Protein AF-A0A2N1KUW5-F1 (afdb_monomer)

Structure (mmCIF, N/CA/C/O backbone):
data_AF-A0A2N1KUW5-F1
#
_entry.id   AF-A0A2N1KUW5-F1
#
loop_
_atom_site.group_PDB
_atom_site.id
_atom_site.type_symbol
_atom_site.label_atom_id
_atom_site.label_alt_id
_atom_site.label_comp_id
_atom_site.label_asym_id
_atom_site.label_entity_id
_atom_site.label_seq_id
_atom_site.pdbx_PDB_ins_code
_atom_site.Cartn_x
_atom_site.Cartn_y
_atom_site.Cartn_z
_atom_site.occupancy
_atom_site.B_iso_or_equiv
_atom_site.auth_seq_id
_atom_site.auth_comp_id
_atom_site.auth_asym_id
_atom_site.auth_atom_id
_atom_site.pdbx_PDB_model_num
ATOM 1 N N . MET A 1 1 ? -1.540 -12.228 7.591 1.00 84.06 1 MET A N 1
ATOM 2 C CA . MET A 1 1 ? -0.500 -12.635 6.617 1.00 84.06 1 MET A CA 1
ATOM 3 C C . MET A 1 1 ? 0.437 -13.648 7.260 1.00 84.06 1 MET A C 1
ATOM 5 O O . MET A 1 1 ? 0.853 -13.416 8.393 1.00 84.06 1 MET A O 1
ATOM 9 N N . GLY A 1 2 ? 0.716 -14.758 6.567 1.00 86.19 2 GLY A N 1
ATOM 10 C CA . GLY A 1 2 ? 1.576 -15.837 7.071 1.00 86.19 2 GLY A CA 1
ATOM 11 C C . GLY A 1 2 ? 3.055 -15.436 7.223 1.00 86.19 2 GLY A C 1
ATOM 12 O O . GLY A 1 2 ? 3.457 -14.423 6.642 1.00 86.19 2 GLY A O 1
ATOM 13 N N . PRO A 1 3 ? 3.854 -16.203 7.992 1.00 88.62 3 PRO A N 1
ATOM 14 C CA . PRO A 1 3 ? 5.241 -15.864 8.329 1.00 88.62 3 PRO A CA 1
ATOM 15 C C . PRO A 1 3 ? 6.142 -15.643 7.109 1.00 88.62 3 PRO A C 1
ATOM 17 O O . PRO A 1 3 ? 6.805 -14.612 7.026 1.00 88.62 3 PRO A O 1
ATOM 20 N N . ASP A 1 4 ? 6.089 -16.533 6.117 1.00 92.38 4 ASP A N 1
ATOM 21 C CA . ASP A 1 4 ? 6.975 -16.465 4.944 1.00 92.38 4 ASP A CA 1
ATOM 22 C C . ASP A 1 4 ? 6.737 -15.207 4.108 1.00 92.38 4 ASP A C 1
ATOM 24 O O . ASP A 1 4 ? 7.674 -14.534 3.686 1.00 92.38 4 ASP A O 1
ATOM 28 N N . LYS A 1 5 ? 5.466 -14.823 3.937 1.00 92.25 5 LYS A N 1
ATOM 29 C CA . LYS A 1 5 ? 5.094 -13.589 3.230 1.00 92.25 5 LYS A CA 1
ATOM 30 C C . LYS A 1 5 ? 5.618 -12.345 3.954 1.00 92.25 5 LYS A C 1
ATOM 32 O O . LYS A 1 5 ? 6.013 -11.386 3.300 1.00 92.25 5 LYS A O 1
ATOM 37 N N . LYS A 1 6 ? 5.658 -12.352 5.293 1.00 92.75 6 LYS A N 1
ATOM 38 C CA . LYS A 1 6 ? 6.255 -11.248 6.063 1.00 92.75 6 LYS A CA 1
ATOM 39 C C . LYS A 1 6 ? 7.765 -11.180 5.854 1.00 92.75 6 LYS A C 1
ATOM 41 O O . LYS A 1 6 ? 8.273 -10.102 5.572 1.00 92.75 6 LYS A O 1
ATOM 46 N N . ILE A 1 7 ? 8.457 -12.319 5.928 1.00 93.62 7 ILE A N 1
ATOM 47 C CA . ILE A 1 7 ? 9.907 -12.396 5.683 1.00 93.62 7 ILE A CA 1
ATOM 48 C C . ILE A 1 7 ? 10.235 -11.904 4.272 1.00 93.62 7 ILE A C 1
ATOM 50 O O . ILE A 1 7 ? 11.189 -11.150 4.090 1.00 93.62 7 ILE A O 1
ATOM 54 N N . MET A 1 8 ? 9.417 -12.274 3.287 1.00 94.62 8 MET A N 1
ATOM 55 C CA . MET A 1 8 ? 9.566 -11.810 1.913 1.00 94.62 8 MET A CA 1
ATOM 56 C C . MET A 1 8 ? 9.514 -10.275 1.829 1.00 94.62 8 MET A C 1
ATOM 58 O O . MET A 1 8 ? 10.424 -9.647 1.292 1.00 94.62 8 MET A O 1
ATOM 62 N N . LEU A 1 9 ? 8.490 -9.657 2.420 1.00 95.00 9 LEU A N 1
ATOM 63 C CA . LEU A 1 9 ? 8.322 -8.202 2.400 1.00 95.00 9 LEU A CA 1
ATOM 64 C C . LEU A 1 9 ? 9.381 -7.453 3.220 1.00 95.00 9 LEU A C 1
ATOM 66 O O . LEU A 1 9 ? 9.742 -6.332 2.866 1.00 95.00 9 LEU A O 1
ATOM 70 N N . GLU A 1 10 ? 9.890 -8.053 4.294 1.00 94.50 10 GLU A N 1
ATOM 71 C CA . GLU A 1 10 ? 10.849 -7.420 5.203 1.00 94.50 10 GLU A CA 1
ATOM 72 C C . GLU A 1 10 ? 12.306 -7.571 4.746 1.00 94.50 10 GLU A C 1
ATOM 74 O O . GLU A 1 10 ? 13.084 -6.631 4.885 1.00 94.50 10 GLU A O 1
ATOM 79 N N . LYS A 1 11 ? 12.691 -8.739 4.213 1.00 95.00 11 LYS A N 1
ATOM 80 C CA . LYS A 1 11 ? 14.108 -9.122 4.063 1.00 95.00 11 LYS A CA 1
ATOM 81 C C . LYS A 1 11 ? 14.517 -9.547 2.660 1.00 95.00 11 LYS A C 1
ATOM 83 O O . LYS A 1 11 ? 15.712 -9.588 2.387 1.00 95.00 11 LYS A O 1
ATOM 88 N N . PHE A 1 12 ? 13.580 -9.891 1.774 1.00 96.06 12 PHE A N 1
ATOM 89 C CA . PHE A 1 12 ? 13.951 -10.403 0.452 1.00 96.06 12 PHE A CA 1
ATOM 90 C C . PHE A 1 12 ? 14.666 -9.319 -0.375 1.00 96.06 12 PHE A C 1
ATOM 92 O O . PHE A 1 12 ? 14.090 -8.237 -0.545 1.00 96.06 12 PHE A O 1
ATOM 99 N N . PRO A 1 13 ? 15.888 -9.567 -0.881 1.00 95.88 13 PRO A N 1
ATOM 100 C CA . PRO A 1 13 ? 16.702 -8.544 -1.533 1.00 95.88 13 PRO A CA 1
ATOM 101 C C . PRO A 1 13 ? 16.361 -8.442 -3.026 1.00 95.88 13 PRO A C 1
ATOM 103 O O . PRO A 1 13 ? 17.086 -8.946 -3.880 1.00 95.88 13 PRO A O 1
ATOM 106 N N . VAL A 1 14 ? 15.231 -7.810 -3.358 1.00 96.06 14 VAL A N 1
ATOM 107 C CA . VAL A 1 14 ? 14.742 -7.695 -4.749 1.00 96.06 14 VAL A CA 1
ATOM 108 C C . VAL A 1 14 ? 15.799 -7.090 -5.679 1.00 96.06 14 VAL A C 1
ATOM 110 O O . VAL A 1 14 ? 15.952 -7.552 -6.811 1.00 96.06 14 VAL A O 1
ATOM 113 N N . SER A 1 15 ? 16.561 -6.108 -5.196 1.00 95.31 15 SER A N 1
ATOM 114 C CA . SER A 1 15 ? 17.635 -5.446 -5.948 1.00 95.31 15 SER A CA 1
ATOM 115 C C . SER A 1 15 ? 18.765 -6.382 -6.403 1.00 95.31 15 SER A C 1
ATOM 117 O O . SER A 1 15 ? 19.442 -6.081 -7.383 1.00 95.31 15 SER A O 1
ATOM 119 N N . GLN A 1 16 ? 18.952 -7.541 -5.760 1.00 96.38 16 GLN A N 1
ATOM 120 C CA . GLN A 1 16 ? 19.939 -8.543 -6.188 1.00 96.38 16 GLN A CA 1
ATOM 121 C C . GLN A 1 16 ? 19.457 -9.384 -7.379 1.00 96.38 16 GLN A C 1
ATOM 123 O O . GLN A 1 16 ? 20.275 -9.935 -8.112 1.00 96.38 16 GLN A O 1
ATOM 128 N N . PHE A 1 17 ? 18.140 -9.486 -7.578 1.00 96.00 17 PHE A N 1
ATOM 129 C CA . PHE A 1 17 ? 17.528 -10.296 -8.638 1.00 96.00 17 PHE A CA 1
ATOM 130 C C . PHE A 1 17 ? 17.028 -9.458 -9.817 1.00 96.00 17 PHE A C 1
ATOM 132 O O . PHE A 1 17 ? 16.930 -9.962 -10.934 1.00 96.00 17 PHE A O 1
ATOM 139 N N . ILE A 1 18 ? 16.701 -8.185 -9.582 1.00 93.62 18 ILE A N 1
ATOM 140 C CA . ILE A 1 18 ? 16.267 -7.241 -10.612 1.00 93.62 18 ILE A CA 1
ATOM 141 C C . ILE A 1 18 ? 17.340 -6.153 -10.729 1.00 93.62 18 ILE A C 1
ATOM 143 O O . ILE A 1 18 ? 17.444 -5.321 -9.829 1.00 93.62 18 ILE A O 1
ATOM 147 N N . PRO A 1 19 ? 18.138 -6.132 -11.810 1.00 89.06 19 PRO A N 1
ATOM 148 C CA . PRO A 1 19 ? 19.242 -5.191 -11.929 1.00 89.06 19 PRO A CA 1
ATOM 149 C C . PRO A 1 19 ? 18.762 -3.748 -12.132 1.00 89.06 19 PRO A C 1
ATOM 151 O O . PRO A 1 19 ? 17.708 -3.482 -12.718 1.00 89.06 19 PRO A O 1
ATOM 154 N N . GLY A 1 20 ? 19.604 -2.810 -11.698 1.00 89.62 20 GLY A N 1
ATOM 155 C CA . GLY A 1 20 ? 19.407 -1.374 -11.874 1.00 89.62 20 GLY A CA 1
ATOM 156 C C . GLY A 1 20 ? 18.409 -0.750 -10.896 1.00 89.62 20 GLY A C 1
ATOM 157 O O . GLY A 1 20 ? 17.857 -1.402 -10.009 1.00 89.62 20 GLY A O 1
ATOM 158 N N . THR A 1 21 ? 18.141 0.541 -11.099 1.00 89.81 21 THR A N 1
ATOM 159 C CA . THR A 1 21 ? 17.287 1.365 -10.221 1.00 89.81 21 THR A CA 1
ATOM 160 C C . THR A 1 21 ? 15.875 0.809 -10.051 1.00 89.81 21 THR A C 1
ATOM 162 O O . THR A 1 21 ? 15.248 1.005 -9.014 1.00 89.81 21 THR A O 1
ATOM 165 N N . ARG A 1 22 ? 15.378 0.045 -11.035 1.00 91.19 22 ARG A N 1
ATOM 166 C CA . ARG A 1 22 ? 14.080 -0.630 -10.947 1.00 91.19 22 ARG A CA 1
ATOM 167 C C . ARG A 1 22 ? 14.022 -1.620 -9.781 1.00 91.19 22 ARG A C 1
ATOM 169 O O . ARG A 1 22 ? 13.008 -1.656 -9.091 1.00 91.19 22 ARG A O 1
ATOM 176 N N . GLY A 1 23 ? 15.065 -2.424 -9.569 1.00 94.25 23 GLY A N 1
ATOM 177 C CA . GLY A 1 23 ? 15.090 -3.397 -8.475 1.00 94.25 23 GLY A CA 1
ATOM 178 C C . GLY A 1 23 ? 15.085 -2.723 -7.110 1.00 94.25 23 GLY A C 1
ATOM 179 O O . GLY A 1 23 ? 14.305 -3.104 -6.240 1.00 94.25 23 GLY A O 1
ATOM 180 N N . GLU A 1 24 ? 15.887 -1.669 -6.957 1.00 94.38 24 GLU A N 1
ATOM 181 C CA . GLU A 1 24 ? 15.926 -0.842 -5.745 1.00 94.38 24 GLU A CA 1
ATOM 182 C C . GLU A 1 24 ? 14.576 -0.180 -5.452 1.00 94.38 24 GLU A C 1
ATOM 184 O O . GLU A 1 24 ? 14.122 -0.158 -4.308 1.00 94.38 24 GLU A O 1
ATOM 189 N N . ASP A 1 25 ? 13.908 0.340 -6.481 1.00 94.25 25 ASP A N 1
ATOM 190 C CA . ASP A 1 25 ? 12.605 0.984 -6.338 1.00 94.25 25 ASP A CA 1
ATOM 191 C C . ASP A 1 25 ? 11.502 -0.016 -5.957 1.00 94.25 25 ASP A C 1
ATOM 193 O O . ASP A 1 25 ? 10.663 0.291 -5.106 1.00 94.25 25 ASP A O 1
ATOM 197 N N . ILE A 1 26 ? 11.512 -1.226 -6.531 1.00 95.25 26 ILE A N 1
ATOM 198 C CA . ILE A 1 26 ? 10.582 -2.296 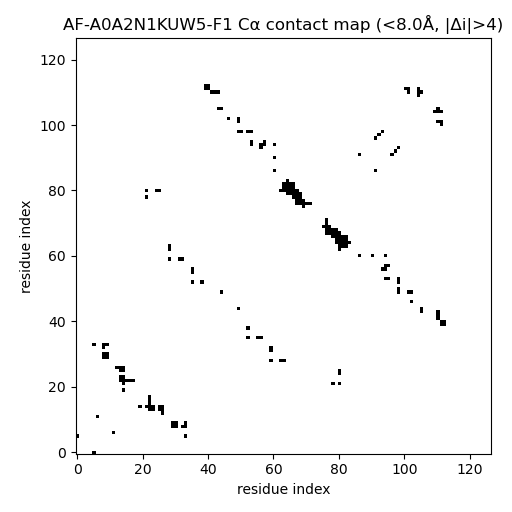-6.132 1.00 95.25 26 ILE A CA 1
ATOM 199 C C . ILE A 1 26 ? 10.869 -2.741 -4.697 1.00 95.25 26 ILE A C 1
ATOM 201 O O . ILE A 1 26 ? 9.934 -2.942 -3.922 1.00 95.25 26 ILE A O 1
ATOM 205 N N . GLU A 1 27 ? 12.141 -2.866 -4.318 1.00 96.75 27 GLU A N 1
ATOM 206 C CA . GLU A 1 27 ? 12.505 -3.228 -2.952 1.00 96.75 27 GLU A CA 1
ATOM 207 C C . GLU A 1 27 ? 11.985 -2.194 -1.948 1.00 96.75 27 GLU A C 1
ATOM 209 O O . GLU A 1 27 ? 11.292 -2.556 -0.997 1.00 96.75 27 GLU A O 1
ATOM 214 N N . LYS A 1 28 ? 12.226 -0.900 -2.196 1.00 95.62 28 LYS A N 1
ATOM 215 C CA . LYS A 1 28 ? 11.694 0.200 -1.372 1.00 95.62 28 LYS A CA 1
ATOM 216 C C . LYS A 1 28 ? 10.173 0.141 -1.272 1.00 95.62 28 LYS A C 1
ATOM 218 O O . LYS A 1 28 ? 9.626 0.268 -0.181 1.00 95.62 28 LYS A O 1
ATOM 223 N N . LEU A 1 29 ? 9.487 -0.116 -2.384 1.00 96.56 29 LEU A N 1
ATOM 224 C CA . LEU A 1 29 ? 8.033 -0.257 -2.416 1.00 96.56 29 LEU A CA 1
ATOM 225 C C . LEU A 1 29 ? 7.538 -1.407 -1.514 1.00 96.56 29 LEU A C 1
ATOM 227 O O . LEU A 1 29 ? 6.502 -1.264 -0.858 1.00 96.56 29 LEU A O 1
ATOM 231 N N . TRP A 1 30 ? 8.264 -2.528 -1.455 1.00 97.12 30 TRP A N 1
ATOM 232 C CA . TRP A 1 30 ? 7.947 -3.650 -0.561 1.00 97.12 30 TRP A CA 1
ATOM 233 C C . TRP A 1 30 ? 8.201 -3.307 0.905 1.00 97.12 30 TRP A C 1
ATOM 235 O O . TRP A 1 30 ? 7.358 -3.618 1.750 1.00 97.12 30 TRP A O 1
ATOM 245 N N . ARG A 1 31 ? 9.314 -2.628 1.212 1.00 97.31 31 ARG A N 1
ATOM 246 C CA . ARG A 1 31 ? 9.623 -2.173 2.579 1.00 97.31 31 ARG A CA 1
ATOM 247 C C . ARG A 1 31 ? 8.587 -1.172 3.086 1.00 97.31 31 ARG A C 1
ATOM 249 O O . ARG A 1 31 ? 8.126 -1.301 4.218 1.00 97.31 31 ARG A O 1
ATOM 256 N N . GLU A 1 32 ? 8.150 -0.242 2.240 1.00 97.31 32 GLU A N 1
ATOM 257 C CA . GLU A 1 32 ? 7.081 0.697 2.591 1.00 97.31 32 GLU A CA 1
ATOM 258 C C . GLU A 1 32 ? 5.747 -0.015 2.815 1.00 97.31 32 GLU A C 1
ATOM 260 O O . GLU A 1 32 ? 5.067 0.251 3.807 1.00 97.31 32 GLU A O 1
ATOM 265 N N . PHE A 1 33 ? 5.392 -0.986 1.967 1.00 97.12 33 PHE A N 1
ATOM 266 C CA . PHE A 1 33 ? 4.193 -1.788 2.205 1.00 97.12 33 PHE A CA 1
ATOM 267 C C . PHE A 1 33 ? 4.274 -2.560 3.528 1.00 97.12 33 PHE A C 1
ATOM 269 O O . PHE A 1 33 ? 3.304 -2.584 4.285 1.00 97.12 33 PHE A O 1
ATOM 276 N N . TYR A 1 34 ? 5.429 -3.153 3.846 1.00 96.69 34 TYR A N 1
ATOM 277 C CA . TYR A 1 34 ? 5.646 -3.830 5.123 1.00 96.69 34 TYR A CA 1
ATOM 278 C C . TYR A 1 34 ? 5.468 -2.878 6.310 1.00 96.69 34 TYR A C 1
ATOM 280 O O . TYR A 1 34 ? 4.731 -3.204 7.243 1.00 96.69 34 TYR A O 1
ATOM 288 N N . ARG A 1 35 ? 6.069 -1.682 6.257 1.00 96.81 35 ARG A N 1
ATOM 289 C CA . ARG A 1 35 ? 5.921 -0.642 7.287 1.00 96.81 35 ARG A CA 1
ATOM 290 C C . ARG A 1 35 ? 4.451 -0.286 7.509 1.00 96.81 35 ARG A C 1
ATOM 292 O O . ARG A 1 35 ? 3.983 -0.302 8.648 1.00 96.81 35 ARG A O 1
ATOM 299 N N . LEU A 1 36 ? 3.713 -0.024 6.430 1.00 96.75 36 LEU A N 1
ATOM 300 C CA . LEU A 1 36 ? 2.285 0.297 6.487 1.00 96.75 36 LEU A CA 1
ATOM 301 C C . LEU A 1 36 ? 1.455 -0.881 7.014 1.00 96.75 36 LEU A C 1
ATOM 303 O O . LEU A 1 36 ? 0.563 -0.696 7.837 1.00 96.75 36 LEU A O 1
ATOM 307 N N . TYR A 1 37 ? 1.766 -2.111 6.610 1.00 94.25 37 TYR A N 1
ATOM 308 C CA . TYR A 1 37 ? 1.097 -3.307 7.119 1.00 94.25 37 TYR A CA 1
ATOM 309 C C . TYR A 1 37 ? 1.321 -3.496 8.627 1.00 94.25 37 TYR A C 1
ATOM 311 O O . TYR A 1 37 ? 0.380 -3.801 9.367 1.00 94.25 37 TYR A O 1
ATOM 319 N N . MET A 1 38 ? 2.552 -3.302 9.105 1.00 92.38 38 MET A N 1
ATOM 320 C CA . MET A 1 38 ? 2.879 -3.396 10.530 1.00 92.38 38 MET A CA 1
ATOM 321 C C . MET A 1 38 ? 2.176 -2.310 11.345 1.00 92.38 38 MET A C 1
ATOM 323 O O . MET A 1 38 ? 1.743 -2.572 12.467 1.00 92.38 38 MET A O 1
ATOM 327 N N . PHE A 1 39 ? 1.967 -1.131 10.760 1.00 92.31 39 PHE A N 1
ATOM 328 C CA . PHE A 1 39 ? 1.194 -0.056 11.375 1.00 92.31 39 PHE A CA 1
ATOM 329 C C . PHE A 1 39 ? -0.239 -0.478 11.728 1.00 92.31 39 PHE A C 1
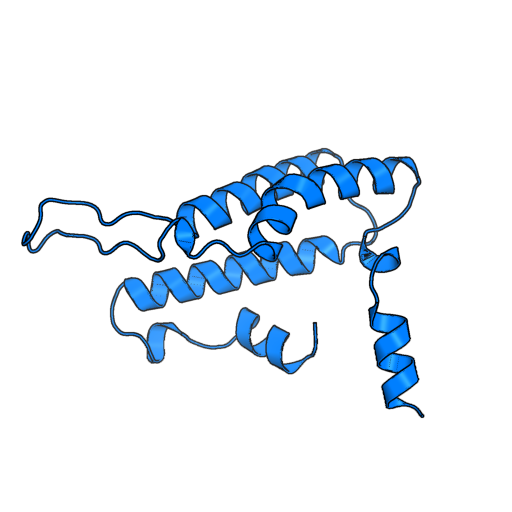ATOM 331 O O . PHE A 1 39 ? -0.716 -0.184 12.822 1.00 92.31 39 PHE A O 1
ATOM 338 N N . LEU A 1 40 ? -0.893 -1.256 10.857 1.00 91.19 40 LEU A N 1
ATOM 339 C CA . LEU A 1 40 ? -2.243 -1.788 11.097 1.00 91.19 40 LEU A CA 1
ATOM 340 C C . LEU A 1 40 ? -2.329 -2.763 12.280 1.00 91.19 40 LEU A C 1
ATOM 342 O O . LEU A 1 40 ? -3.425 -3.085 12.735 1.00 91.19 40 LEU A O 1
ATOM 346 N N . HIS A 1 41 ? -1.190 -3.263 12.766 1.00 88.44 41 HIS A N 1
ATOM 347 C CA . HIS A 1 41 ? -1.131 -4.185 13.899 1.00 88.44 41 HIS A CA 1
ATOM 348 C C . HIS A 1 41 ? -0.930 -3.467 15.236 1.00 88.44 41 HIS A C 1
ATOM 350 O O . HIS A 1 41 ? -0.876 -4.134 16.268 1.00 88.44 41 HIS A O 1
ATOM 356 N N . LYS A 1 42 ? -0.843 -2.135 15.257 1.00 89.62 42 LYS A N 1
ATOM 357 C CA . LYS A 1 42 ? -0.842 -1.381 16.510 1.00 89.62 42 LYS A CA 1
ATOM 358 C C . LYS A 1 42 ? -2.207 -1.494 17.197 1.00 89.62 42 LYS A C 1
ATOM 360 O O . LYS A 1 42 ? -3.247 -1.441 16.546 1.00 89.62 42 LYS A O 1
ATOM 365 N N . ALA A 1 43 ? -2.193 -1.655 18.520 1.00 83.62 43 ALA A N 1
ATOM 366 C CA . ALA A 1 43 ? -3.415 -1.783 19.316 1.00 83.62 43 ALA A CA 1
ATOM 367 C C . ALA A 1 43 ? -4.197 -0.463 19.399 1.00 83.62 43 ALA A C 1
ATOM 369 O O . ALA A 1 43 ? -5.422 -0.466 19.323 1.00 83.62 43 ALA A O 1
ATOM 370 N N . HIS A 1 44 ? -3.479 0.656 19.509 1.00 84.69 44 HIS A N 1
ATOM 371 C CA . HIS A 1 44 ? -4.044 1.995 19.621 1.00 84.69 44 HIS A CA 1
ATOM 372 C C . HIS A 1 44 ? -3.335 2.928 18.642 1.00 84.69 44 HIS A C 1
ATOM 374 O O . HIS A 1 44 ? -2.112 2.873 18.514 1.00 84.69 44 HIS A O 1
ATOM 380 N N . LEU A 1 45 ? -4.116 3.756 17.951 1.00 90.75 45 LEU A N 1
ATOM 381 C CA . LEU A 1 45 ? -3.640 4.743 16.988 1.00 90.75 45 LEU A CA 1
ATOM 382 C C . LEU A 1 45 ? -4.200 6.116 17.360 1.00 90.75 45 LEU A C 1
ATOM 384 O O . LEU A 1 45 ? -5.391 6.254 17.656 1.00 90.75 45 LEU A O 1
ATOM 388 N N . SER A 1 46 ? -3.344 7.131 17.345 1.00 93.38 46 SER A N 1
ATOM 389 C CA . SER A 1 46 ? -3.751 8.537 17.438 1.00 93.38 46 SER A CA 1
ATOM 390 C C . SER A 1 46 ? -4.324 9.047 16.105 1.00 93.38 46 SER A C 1
ATOM 392 O O . SER A 1 46 ? -4.158 8.408 15.069 1.00 93.38 46 SER A O 1
ATOM 394 N N . ASP A 1 47 ? -5.013 10.198 16.108 1.00 94.56 47 ASP A N 1
ATOM 395 C CA . ASP A 1 47 ? -5.538 10.774 14.850 1.00 94.56 47 ASP A CA 1
ATOM 396 C C . ASP A 1 47 ? -4.402 11.156 13.900 1.00 94.56 47 ASP A C 1
ATOM 398 O O . ASP A 1 47 ? -4.429 10.786 12.733 1.00 94.56 47 ASP A O 1
ATOM 402 N N . GLN A 1 48 ? -3.344 11.778 14.432 1.00 96.38 48 GLN A N 1
ATOM 403 C CA . GLN A 1 48 ? -2.148 12.131 13.666 1.00 96.38 48 GLN A CA 1
ATOM 404 C C . GLN A 1 48 ? -1.495 10.902 13.016 1.00 96.38 48 GLN A C 1
ATOM 406 O O . GLN A 1 48 ? -1.033 10.959 11.879 1.00 96.38 48 GLN A O 1
ATOM 411 N N . GLU A 1 49 ? -1.467 9.777 13.728 1.00 95.88 49 GLU A N 1
ATOM 412 C CA . GLU A 1 49 ? -0.984 8.506 13.198 1.00 95.88 49 GLU A CA 1
ATOM 413 C C . GLU A 1 49 ? -1.850 7.996 12.041 1.00 95.88 49 GLU A C 1
ATOM 415 O O . GLU A 1 49 ? -1.314 7.536 11.031 1.00 95.88 49 GLU A O 1
ATOM 420 N N . ILE A 1 50 ? -3.175 8.090 12.158 1.00 96.56 50 ILE A N 1
ATOM 421 C CA . ILE A 1 50 ? -4.099 7.679 11.093 1.00 96.56 50 ILE A CA 1
ATOM 422 C C . ILE A 1 50 ? -3.966 8.595 9.870 1.00 96.56 50 ILE A C 1
ATOM 424 O O . ILE A 1 50 ? -3.933 8.100 8.742 1.00 96.56 50 ILE A O 1
ATOM 428 N N . ASP A 1 51 ? -3.833 9.903 10.076 1.00 97.31 51 ASP A N 1
ATOM 429 C CA . ASP A 1 51 ? -3.647 10.873 8.995 1.00 97.31 51 ASP A CA 1
ATOM 430 C C . ASP A 1 51 ? -2.321 10.640 8.263 1.00 97.31 51 ASP A C 1
ATOM 432 O O . ASP A 1 51 ? -2.281 10.612 7.030 1.00 97.31 51 ASP A O 1
ATOM 436 N N . GLN A 1 52 ? -1.241 10.378 9.005 1.00 97.75 52 GLN A N 1
ATOM 437 C CA . GLN A 1 52 ? 0.044 10.028 8.405 1.00 97.75 52 GLN A CA 1
ATOM 438 C C . GLN A 1 52 ? -0.037 8.710 7.629 1.00 97.75 52 GLN A C 1
ATOM 440 O O . GLN A 1 52 ? 0.493 8.616 6.522 1.00 97.75 52 GLN A O 1
ATOM 445 N N . PHE A 1 53 ? -0.727 7.702 8.170 1.00 97.50 53 PHE A N 1
ATOM 446 C CA . PHE A 1 53 ? -0.957 6.444 7.465 1.00 97.50 53 PHE A CA 1
ATOM 447 C C . PHE A 1 53 ? -1.708 6.663 6.147 1.00 97.50 53 PHE A C 1
ATOM 449 O O . PHE A 1 53 ? -1.330 6.079 5.133 1.00 97.50 53 PHE A O 1
ATOM 456 N N . GLU A 1 54 ? -2.742 7.508 6.130 1.00 98.12 54 GLU A N 1
ATOM 457 C CA . GLU A 1 54 ? -3.481 7.829 4.906 1.00 98.12 54 GLU A CA 1
ATOM 458 C C . GLU A 1 54 ? -2.577 8.474 3.849 1.00 98.12 54 GLU A C 1
ATOM 460 O O . GLU A 1 54 ? -2.571 8.042 2.691 1.00 98.12 54 GLU A O 1
ATOM 465 N N . ILE A 1 55 ? -1.786 9.473 4.245 1.00 98.12 55 ILE A N 1
ATOM 466 C CA . ILE A 1 55 ? -0.838 10.156 3.357 1.00 98.12 55 ILE A CA 1
ATOM 467 C C . ILE A 1 55 ? 0.171 9.154 2.790 1.00 98.12 55 ILE A C 1
ATOM 469 O O . ILE A 1 55 ? 0.383 9.099 1.574 1.00 98.12 55 ILE A O 1
ATOM 473 N N . ASP A 1 56 ? 0.758 8.330 3.652 1.00 98.19 56 ASP A N 1
ATOM 474 C CA . ASP A 1 56 ? 1.780 7.365 3.268 1.00 98.19 56 ASP A CA 1
ATOM 475 C C . ASP A 1 56 ? 1.213 6.261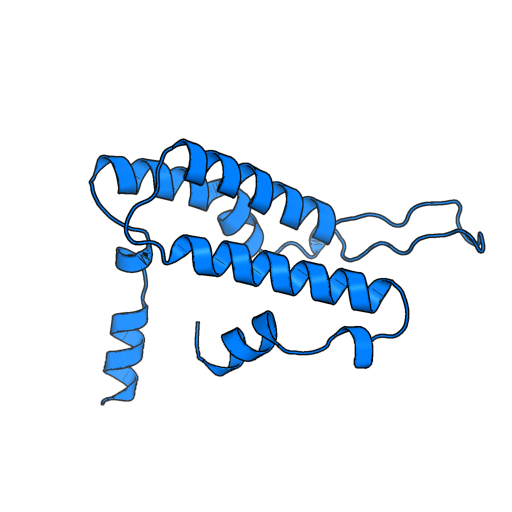 2.366 1.00 98.19 56 ASP A C 1
ATOM 477 O O . ASP A 1 56 ? 1.829 5.921 1.357 1.00 98.19 56 ASP A O 1
ATOM 481 N N . ALA A 1 57 ? 0.021 5.735 2.662 1.00 98.12 57 ALA A N 1
ATOM 482 C CA . ALA A 1 57 ? -0.632 4.717 1.842 1.00 98.12 57 ALA A CA 1
ATOM 483 C C . ALA A 1 57 ? -1.008 5.254 0.452 1.00 98.12 57 ALA A C 1
ATOM 485 O O . ALA A 1 57 ? -0.857 4.556 -0.554 1.00 98.12 57 ALA A O 1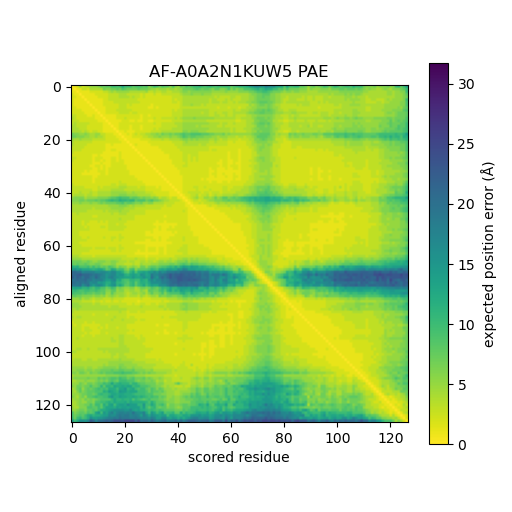
ATOM 486 N N . GLN A 1 58 ? -1.444 6.513 0.359 1.00 97.88 58 GLN A N 1
ATOM 487 C CA . GLN A 1 58 ? -1.694 7.155 -0.932 1.00 97.88 58 GLN A CA 1
ATOM 488 C C . GLN A 1 58 ? -0.395 7.415 -1.702 1.00 97.88 58 GLN A C 1
ATOM 490 O O . GLN A 1 58 ? -0.346 7.187 -2.914 1.00 97.88 58 GLN A O 1
ATOM 495 N N . ASN A 1 59 ? 0.665 7.852 -1.022 1.00 97.75 59 ASN A N 1
ATOM 496 C CA . ASN A 1 59 ? 1.982 8.025 -1.633 1.00 97.75 59 ASN A CA 1
ATOM 497 C C . ASN A 1 59 ? 2.567 6.693 -2.110 1.00 97.75 59 ASN A C 1
ATOM 499 O O . ASN A 1 59 ? 3.133 6.640 -3.199 1.00 97.75 59 ASN A O 1
ATOM 503 N N . TRP A 1 60 ? 2.347 5.606 -1.376 1.00 98.12 60 TRP A N 1
ATOM 504 C CA . TRP A 1 60 ? 2.730 4.261 -1.791 1.00 98.12 60 TRP A CA 1
ATOM 505 C C . TRP A 1 60 ? 2.071 3.860 -3.123 1.00 98.12 60 TRP A C 1
ATOM 507 O O . TRP A 1 60 ? 2.768 3.425 -4.039 1.00 98.12 60 TRP A O 1
ATOM 517 N N . ILE A 1 61 ? 0.765 4.113 -3.300 1.00 97.81 61 ILE A N 1
ATOM 518 C CA . ILE A 1 61 ? 0.077 3.906 -4.593 1.00 97.81 61 ILE A CA 1
ATOM 519 C C . ILE A 1 61 ? 0.634 4.819 -5.693 1.00 97.81 61 ILE A C 1
ATOM 521 O O . ILE A 1 61 ? 0.785 4.389 -6.839 1.00 97.81 61 ILE A O 1
ATOM 525 N N . ARG A 1 62 ? 0.950 6.081 -5.373 1.00 95.94 62 ARG A N 1
ATOM 526 C CA . ARG A 1 62 ? 1.546 7.021 -6.340 1.00 95.94 62 ARG A CA 1
ATOM 527 C C . ARG A 1 62 ? 2.912 6.541 -6.826 1.00 95.94 62 ARG A C 1
ATOM 529 O O . ARG A 1 62 ? 3.172 6.617 -8.023 1.00 95.94 62 ARG A O 1
ATOM 536 N N . ILE A 1 63 ? 3.753 6.032 -5.925 1.00 95.06 63 ILE A N 1
ATOM 537 C CA . ILE A 1 63 ? 5.057 5.453 -6.267 1.00 95.06 63 ILE A CA 1
ATOM 538 C C . ILE A 1 63 ? 4.855 4.189 -7.101 1.00 95.06 63 ILE A C 1
ATOM 540 O O . ILE A 1 63 ? 5.468 4.067 -8.156 1.00 95.06 63 ILE A O 1
ATOM 544 N N . PHE A 1 64 ? 3.947 3.294 -6.698 1.00 97.06 64 PHE A N 1
ATOM 545 C CA . PHE A 1 64 ? 3.600 2.099 -7.472 1.00 97.06 64 PHE A CA 1
ATOM 546 C C . PHE A 1 64 ? 3.250 2.444 -8.930 1.00 97.06 64 PHE A C 1
ATOM 548 O O . PHE A 1 64 ? 3.787 1.838 -9.855 1.00 97.06 64 PHE A O 1
ATOM 555 N N . CYS A 1 65 ? 2.424 3.474 -9.132 1.00 95.81 65 CYS A N 1
ATOM 556 C CA . CYS A 1 65 ? 1.977 3.939 -10.448 1.00 95.81 65 CYS A CA 1
ATOM 557 C C . CYS A 1 65 ? 2.912 4.970 -11.106 1.00 95.81 65 CYS A C 1
ATOM 559 O O . CYS A 1 65 ? 2.465 5.702 -11.997 1.00 95.81 65 CYS A O 1
ATOM 561 N N . ARG A 1 66 ? 4.165 5.117 -10.649 1.00 93.31 66 ARG A N 1
ATOM 562 C CA . ARG A 1 66 ? 5.077 6.140 -11.178 1.00 93.31 66 ARG A CA 1
ATOM 563 C C . ARG A 1 66 ? 5.249 5.932 -12.689 1.00 93.31 66 ARG A C 1
ATOM 565 O O . ARG A 1 66 ? 5.739 4.870 -13.082 1.00 93.31 66 ARG A O 1
ATOM 572 N N . PRO A 1 67 ? 4.877 6.911 -13.534 1.00 90.62 67 PRO A N 1
ATOM 573 C CA . PRO A 1 67 ? 5.016 6.780 -14.977 1.00 90.62 67 PRO A CA 1
ATOM 574 C C . PRO A 1 67 ? 6.487 6.852 -15.386 1.00 90.62 67 PRO A C 1
ATOM 576 O O . PRO A 1 67 ? 7.324 7.390 -14.660 1.00 90.62 67 PRO A O 1
ATOM 579 N N . THR A 1 68 ? 6.790 6.340 -16.576 1.00 89.19 68 THR A N 1
ATOM 580 C CA . THR A 1 68 ? 8.091 6.557 -17.211 1.00 89.19 68 THR A CA 1
ATOM 581 C C . THR A 1 68 ? 8.317 8.051 -17.423 1.00 89.19 68 THR A C 1
ATOM 583 O O . THR A 1 68 ? 7.452 8.739 -17.963 1.00 89.19 68 THR A O 1
ATOM 586 N N . GLN A 1 69 ? 9.470 8.550 -16.985 1.00 85.88 69 GLN A N 1
ATOM 587 C CA . GLN A 1 69 ? 9.856 9.953 -17.119 1.00 85.88 69 GLN A CA 1
ATOM 588 C C . GLN A 1 69 ? 10.910 10.112 -18.217 1.00 85.88 69 GLN A C 1
ATOM 590 O O . GLN A 1 69 ? 11.805 9.278 -18.351 1.00 85.88 69 GLN A O 1
ATOM 595 N N . GLY A 1 70 ? 10.819 11.204 -18.977 1.00 81.94 70 GLY A N 1
ATOM 596 C CA . GLY A 1 70 ? 11.722 11.522 -20.085 1.00 81.94 70 GLY A CA 1
ATOM 597 C C . GLY A 1 70 ? 11.147 11.195 -21.467 1.00 81.94 70 GLY A C 1
ATOM 598 O O . GLY A 1 70 ? 10.100 10.561 -21.599 1.00 81.94 70 GLY A O 1
ATOM 599 N N . CYS A 1 71 ? 11.835 11.660 -22.512 1.00 77.88 71 CYS A N 1
ATOM 600 C CA . CYS A 1 71 ? 11.438 11.420 -23.899 1.00 77.88 71 CYS A CA 1
ATOM 601 C C . CYS A 1 71 ? 11.626 9.949 -24.293 1.00 77.88 71 CYS A C 1
ATOM 603 O O . CYS A 1 71 ? 12.556 9.280 -23.837 1.00 77.88 71 CYS A O 1
ATOM 605 N N . ILE A 1 72 ? 10.755 9.463 -25.181 1.00 73.38 72 ILE A N 1
ATOM 606 C CA . ILE A 1 72 ? 10.848 8.121 -25.767 1.00 73.38 72 ILE A CA 1
ATOM 607 C C . ILE A 1 72 ? 12.231 7.971 -26.426 1.00 73.38 72 ILE A C 1
ATOM 609 O O . ILE A 1 72 ? 12.646 8.844 -27.185 1.00 73.38 72 ILE A O 1
ATOM 613 N N . ASN A 1 73 ? 12.938 6.877 -26.119 1.00 70.06 73 ASN A N 1
ATOM 614 C CA . ASN A 1 73 ? 14.281 6.547 -26.622 1.00 70.06 73 ASN A CA 1
ATOM 615 C C . ASN A 1 73 ? 15.420 7.481 -26.167 1.00 70.06 73 ASN A C 1
ATOM 617 O O . ASN A 1 73 ? 16.496 7.469 -26.762 1.00 70.06 73 ASN A O 1
ATOM 621 N N . SER A 1 74 ? 15.222 8.275 -25.109 1.00 77.62 74 SER A N 1
ATOM 622 C CA . SER A 1 74 ? 16.325 9.013 -24.485 1.00 77.62 74 SER A CA 1
ATOM 623 C C . SER A 1 74 ? 17.124 8.107 -23.536 1.00 77.62 74 SER A C 1
ATOM 625 O O . SER A 1 74 ? 16.516 7.411 -22.723 1.00 77.62 74 SER A O 1
ATOM 627 N N . PRO A 1 75 ? 18.470 8.162 -23.539 1.00 72.62 75 PRO A N 1
ATOM 628 C CA . PRO A 1 75 ? 19.291 7.456 -22.550 1.00 72.62 75 PRO A CA 1
ATOM 629 C C . PRO A 1 75 ? 19.084 7.953 -21.105 1.00 72.62 75 PRO A C 1
ATOM 631 O O . PRO A 1 75 ? 19.522 7.293 -20.171 1.00 72.62 75 PRO A O 1
ATOM 634 N N . ILE A 1 76 ? 18.402 9.089 -20.908 1.00 80.56 76 ILE A N 1
ATOM 635 C CA . ILE A 1 76 ? 18.066 9.663 -19.589 1.00 80.56 76 ILE A CA 1
ATOM 636 C C . ILE A 1 76 ? 16.664 9.203 -19.123 1.00 80.56 76 ILE A C 1
ATOM 638 O O . ILE A 1 76 ? 16.167 9.630 -18.084 1.00 80.56 76 ILE A O 1
ATOM 642 N N . GLN A 1 77 ? 15.986 8.336 -19.883 1.00 81.81 77 GLN A N 1
ATOM 643 C CA . GLN A 1 77 ? 14.654 7.856 -19.524 1.00 81.81 77 GLN A CA 1
ATOM 644 C C . GLN A 1 77 ? 14.686 7.072 -18.203 1.00 81.81 77 GLN A C 1
ATOM 646 O O . GLN A 1 77 ? 15.438 6.111 -18.059 1.00 81.81 77 GLN A O 1
ATOM 651 N N . ILE A 1 78 ? 13.821 7.450 -17.259 1.00 82.62 78 ILE A N 1
ATOM 652 C CA . ILE A 1 78 ? 13.624 6.726 -15.998 1.00 82.62 78 ILE A CA 1
ATOM 653 C C . ILE A 1 78 ? 12.383 5.849 -16.163 1.00 82.62 78 ILE A C 1
ATOM 655 O O . ILE A 1 78 ? 11.274 6.390 -16.253 1.00 82.62 78 ILE A O 1
ATOM 659 N N . PRO A 1 79 ? 12.523 4.513 -16.204 1.00 83.69 79 PRO A N 1
ATOM 660 C CA . PRO A 1 79 ? 11.384 3.621 -16.337 1.00 83.69 79 PRO A CA 1
ATOM 661 C C . PRO A 1 79 ? 10.383 3.790 -15.188 1.00 83.69 79 PRO A C 1
ATOM 663 O O . PRO A 1 79 ? 10.746 3.870 -14.007 1.00 83.69 79 PRO A O 1
ATOM 666 N N . GLY A 1 80 ? 9.101 3.808 -15.547 1.00 89.19 80 GLY A N 1
ATOM 667 C CA . GLY A 1 80 ? 8.013 3.697 -14.587 1.00 89.19 80 GLY A CA 1
ATOM 668 C C . GLY A 1 80 ? 7.994 2.327 -13.907 1.00 89.19 80 GLY A C 1
ATOM 669 O O . GLY A 1 80 ? 8.653 1.387 -14.359 1.00 89.19 80 GLY A O 1
ATOM 670 N N . LEU A 1 81 ? 7.240 2.196 -12.816 1.00 93.06 81 LEU A N 1
ATOM 671 C CA . LEU A 1 81 ? 7.170 0.943 -12.054 1.00 93.06 81 LEU A CA 1
ATOM 672 C C . LEU A 1 81 ? 6.068 0.018 -12.573 1.00 93.06 81 LEU A C 1
ATOM 674 O O . LEU A 1 81 ? 6.378 -0.955 -13.271 1.00 93.06 81 LEU A O 1
ATOM 678 N N . TYR A 1 82 ? 4.819 0.349 -12.258 1.00 95.06 82 TYR A N 1
ATOM 679 C CA . TYR A 1 82 ? 3.611 -0.367 -12.663 1.00 95.06 82 TYR A CA 1
ATOM 680 C C . TYR A 1 82 ? 2.594 0.611 -13.252 1.00 95.06 82 TYR A C 1
ATOM 682 O O . TYR A 1 82 ? 2.726 1.833 -13.115 1.00 95.06 82 TYR A O 1
ATOM 690 N N . ARG A 1 83 ? 1.582 0.083 -13.939 1.00 94.31 83 ARG A N 1
ATOM 691 C CA . ARG A 1 83 ? 0.526 0.892 -14.544 1.00 94.31 83 ARG A CA 1
ATOM 692 C C . ARG A 1 83 ? -0.623 1.105 -13.564 1.00 94.31 83 ARG A C 1
ATOM 694 O O . ARG A 1 83 ? -0.755 0.405 -12.563 1.00 94.31 83 ARG A O 1
ATOM 701 N N . LYS A 1 84 ? -1.487 2.075 -13.861 1.00 93.44 84 LYS A N 1
ATOM 702 C CA . LYS A 1 84 ? -2.669 2.348 -13.027 1.00 93.44 84 LYS A CA 1
ATOM 703 C C . LYS A 1 84 ? -3.668 1.194 -13.072 1.00 93.44 84 LYS A C 1
ATOM 705 O O . LYS A 1 84 ? -4.358 0.954 -12.088 1.00 93.44 84 LYS A O 1
ATOM 710 N N . GLU A 1 85 ? -3.713 0.472 -14.188 1.00 95.06 85 GLU A N 1
ATOM 711 C CA . GLU A 1 85 ? -4.581 -0.690 -14.386 1.00 95.06 85 GLU A CA 1
ATOM 712 C C . GLU A 1 85 ? -4.134 -1.896 -13.542 1.00 95.06 85 GLU A C 1
ATOM 714 O O . GLU A 1 85 ? -4.941 -2.779 -13.268 1.00 95.06 85 GLU A O 1
ATOM 719 N N . ASP A 1 86 ? -2.879 -1.903 -13.070 1.00 96.38 86 ASP A N 1
ATOM 720 C CA . ASP A 1 86 ? -2.327 -2.956 -12.208 1.00 96.38 86 ASP A CA 1
ATOM 721 C C . ASP A 1 86 ? -2.720 -2.773 -10.726 1.00 96.38 86 ASP A C 1
ATOM 723 O O . ASP A 1 86 ? -2.404 -3.613 -9.877 1.00 96.38 86 ASP A O 1
ATOM 727 N N . VAL A 1 87 ? -3.407 -1.676 -10.375 1.00 97.12 87 VAL A N 1
ATOM 728 C CA . VAL A 1 87 ? -3.884 -1.437 -9.007 1.00 97.12 87 VAL A CA 1
ATOM 729 C C . VAL A 1 87 ? -5.027 -2.395 -8.688 1.00 97.12 87 VAL A C 1
ATOM 731 O O . VAL A 1 87 ? -6.139 -2.282 -9.199 1.00 97.12 87 VAL A O 1
ATOM 734 N N . THR A 1 88 ? -4.761 -3.327 -7.778 1.00 97.62 88 THR A N 1
ATOM 735 C CA . THR A 1 88 ? -5.756 -4.320 -7.365 1.00 97.62 88 THR A CA 1
ATOM 736 C C . THR A 1 88 ? -6.847 -3.716 -6.465 1.00 97.62 88 THR A C 1
ATOM 738 O O . THR A 1 88 ? -6.607 -2.716 -5.775 1.00 97.62 88 THR A O 1
ATOM 741 N N . PRO A 1 89 ? -8.027 -4.359 -6.357 1.00 97.94 89 PRO A N 1
ATOM 742 C CA . PRO A 1 89 ? -9.057 -3.948 -5.402 1.00 97.94 89 PRO A CA 1
ATOM 743 C C . PRO A 1 89 ? -8.549 -3.859 -3.955 1.00 97.94 89 PRO A C 1
ATOM 745 O O . PRO A 1 89 ? -8.904 -2.929 -3.234 1.00 97.94 89 PRO A O 1
ATOM 748 N N . TYR A 1 90 ? -7.659 -4.769 -3.536 1.00 95.81 90 TYR A N 1
ATOM 749 C CA . TYR A 1 90 ? -7.057 -4.734 -2.198 1.00 95.81 90 TYR A CA 1
ATOM 750 C C . TYR A 1 90 ? -6.200 -3.489 -1.974 1.00 95.81 90 TYR A C 1
ATOM 752 O O . TYR A 1 90 ? -6.278 -2.882 -0.910 1.00 95.81 90 TYR A O 1
ATOM 760 N N . MET A 1 91 ? -5.421 -3.074 -2.974 1.00 97.56 91 MET A N 1
ATOM 761 C CA . MET A 1 91 ? -4.621 -1.848 -2.909 1.00 97.56 91 MET A CA 1
ATOM 762 C C . MET A 1 91 ? -5.501 -0.600 -2.828 1.00 97.56 91 MET A C 1
ATOM 764 O O . MET A 1 91 ? -5.225 0.303 -2.038 1.00 97.56 91 MET A O 1
ATOM 768 N N . HIS A 1 92 ? -6.585 -0.566 -3.609 1.00 96.75 92 HIS A N 1
ATOM 769 C CA . HIS A 1 92 ? -7.557 0.522 -3.552 1.00 96.75 92 HIS A CA 1
ATOM 770 C C . HIS A 1 92 ? -8.188 0.634 -2.158 1.00 96.75 92 HIS A C 1
ATOM 772 O O . HIS A 1 92 ? -8.157 1.706 -1.554 1.00 96.75 92 HIS A O 1
ATOM 778 N N . VAL A 1 93 ? -8.696 -0.477 -1.614 1.00 96.69 93 VAL A N 1
ATOM 779 C CA . VAL A 1 93 ? -9.274 -0.516 -0.261 1.00 96.69 93 VAL A CA 1
ATOM 780 C C . VAL A 1 93 ? -8.256 -0.093 0.789 1.00 96.69 93 VAL A C 1
ATOM 782 O O . VAL A 1 93 ? -8.572 0.725 1.653 1.00 96.69 93 VAL A O 1
ATOM 785 N N . PHE A 1 94 ? -7.025 -0.588 0.680 1.00 96.25 94 PHE A N 1
ATOM 786 C CA . PHE A 1 94 ? -5.940 -0.269 1.599 1.00 96.25 94 PHE A CA 1
ATOM 787 C C . PHE A 1 94 ? -5.648 1.234 1.681 1.00 96.25 94 PHE A C 1
ATOM 789 O O . PHE A 1 94 ? -5.560 1.779 2.775 1.00 96.25 94 PHE A O 1
ATOM 796 N N . ALA A 1 95 ? -5.537 1.920 0.543 1.00 96.62 95 ALA A N 1
ATOM 797 C CA . ALA A 1 95 ? -5.165 3.334 0.526 1.00 96.62 95 ALA A CA 1
ATOM 798 C C . ALA A 1 95 ? -6.347 4.304 0.695 1.00 96.62 95 ALA A C 1
ATOM 800 O O . ALA A 1 95 ? -6.129 5.457 1.066 1.00 96.62 95 ALA A O 1
ATOM 801 N N . LYS A 1 96 ? -7.581 3.883 0.378 1.00 95.81 96 LYS A N 1
ATOM 802 C CA . LYS A 1 96 ? -8.761 4.770 0.379 1.00 95.81 96 LYS A CA 1
ATOM 803 C C . LYS A 1 96 ? -9.749 4.526 1.509 1.00 95.81 96 LYS A C 1
ATOM 805 O O . LYS A 1 96 ? -10.336 5.490 1.982 1.00 95.81 96 LYS A O 1
ATOM 810 N N . HIS A 1 97 ? -9.908 3.285 1.961 1.00 95.88 97 HIS A N 1
ATOM 811 C CA . HIS A 1 97 ? -10.978 2.922 2.900 1.00 95.88 97 HIS A CA 1
ATOM 812 C C . HIS A 1 97 ? -10.451 2.513 4.275 1.00 95.88 97 HIS A C 1
ATOM 814 O O . HIS A 1 97 ? -11.085 2.810 5.285 1.00 95.88 97 HIS A O 1
ATOM 820 N N . VAL A 1 98 ? -9.259 1.909 4.359 1.00 95.50 98 VAL A N 1
ATOM 821 C CA . VAL A 1 98 ? -8.665 1.546 5.659 1.00 95.50 98 VAL A CA 1
ATOM 822 C C . VAL A 1 98 ? -8.509 2.748 6.602 1.00 95.50 98 VAL A C 1
ATOM 824 O O . VAL A 1 98 ? -8.907 2.597 7.754 1.00 95.50 98 VAL A O 1
ATOM 827 N N . PRO A 1 99 ? -8.038 3.942 6.182 1.00 95.62 99 PRO A N 1
ATOM 828 C CA . PRO A 1 99 ? -7.966 5.093 7.086 1.00 95.62 99 PRO A CA 1
ATOM 829 C C . PRO A 1 99 ? -9.323 5.470 7.693 1.00 95.62 99 PRO A C 1
ATOM 831 O O . PRO A 1 99 ? -9.419 5.734 8.889 1.00 95.62 99 PRO A O 1
ATOM 834 N N . GLN A 1 100 ? -10.397 5.425 6.897 1.00 95.00 100 GLN A N 1
ATOM 835 C CA . GLN A 1 100 ? -11.755 5.666 7.384 1.00 95.00 100 GLN A CA 1
ATOM 836 C C . GLN A 1 100 ? -12.172 4.621 8.426 1.00 95.00 100 GLN A C 1
ATOM 838 O O . GLN A 1 100 ? -12.712 4.981 9.473 1.00 95.00 100 GLN A O 1
ATOM 843 N N . PHE A 1 101 ? -11.890 3.341 8.177 1.00 94.12 101 PHE A N 1
ATOM 844 C CA . PHE A 1 101 ? -12.173 2.278 9.143 1.00 94.12 101 PHE A CA 1
ATOM 845 C C . PHE A 1 101 ? -11.374 2.450 10.434 1.00 94.12 101 PHE A C 1
ATOM 847 O O . PHE A 1 101 ? -11.926 2.248 11.512 1.00 94.12 101 PHE A O 1
ATOM 854 N N . LEU A 1 102 ? -10.107 2.866 10.352 1.00 94.69 102 LEU A N 1
ATOM 855 C CA . LEU A 1 102 ? -9.291 3.138 11.535 1.00 94.69 102 LEU A CA 1
ATOM 856 C C . LEU A 1 102 ? -9.906 4.242 12.403 1.00 94.69 102 LEU A C 1
ATOM 858 O O . LEU A 1 102 ? -9.987 4.060 13.616 1.00 94.69 102 LEU A O 1
ATOM 862 N N . ARG A 1 103 ? -10.409 5.331 11.801 1.00 95.12 103 ARG A N 1
ATOM 863 C CA . ARG A 1 103 ? -11.108 6.408 12.533 1.00 95.12 103 ARG A CA 1
ATOM 864 C C . ARG A 1 103 ? -12.357 5.879 13.249 1.00 95.12 103 ARG A C 1
ATOM 866 O O . ARG A 1 103 ? -12.492 6.043 14.457 1.00 95.12 103 ARG A O 1
ATOM 873 N N . GLN A 1 104 ? -13.213 5.147 12.535 1.00 94.31 104 GLN A N 1
ATOM 874 C CA . GLN A 1 104 ? -14.452 4.584 13.095 1.00 94.31 104 GLN A CA 1
ATOM 875 C C . GLN A 1 104 ? -14.209 3.543 14.197 1.00 94.31 104 GLN A C 1
ATOM 877 O O . GLN A 1 104 ? -14.978 3.444 15.153 1.00 94.31 104 GLN A O 1
ATOM 882 N N . LEU A 1 105 ? -13.167 2.722 14.058 1.00 92.38 105 LEU A N 1
ATOM 883 C CA . LEU A 1 105 ? -12.801 1.735 15.072 1.00 92.38 105 LEU A CA 1
ATOM 884 C C . LEU A 1 105 ? -12.224 2.412 16.310 1.00 92.38 105 LEU A C 1
ATOM 886 O O . LEU A 1 105 ? -12.599 2.049 17.424 1.00 92.38 105 LEU A O 1
ATOM 890 N N . LYS A 1 106 ? -11.383 3.431 16.119 1.00 92.44 106 LYS A N 1
ATOM 891 C CA . LYS A 1 106 ? -10.818 4.221 17.211 1.00 92.44 106 LYS A CA 1
ATOM 892 C C . LYS A 1 106 ? -11.909 4.870 18.064 1.00 92.44 106 LYS A C 1
ATOM 894 O O . LYS A 1 106 ? -11.840 4.763 19.284 1.00 92.44 106 LYS A O 1
ATOM 899 N N . GLU A 1 107 ? -12.928 5.476 17.451 1.00 92.75 107 GLU A N 1
ATOM 900 C CA . GLU A 1 107 ? -14.086 6.053 18.164 1.00 92.75 107 GLU A CA 1
ATOM 901 C C . GLU A 1 107 ? -14.795 5.032 19.068 1.00 92.75 107 GLU A C 1
ATOM 903 O O . GLU A 1 107 ? -15.349 5.384 20.106 1.00 92.75 107 GLU A O 1
ATOM 908 N N . LYS A 1 108 ? -14.741 3.750 18.697 1.00 91.81 108 LYS A N 1
ATOM 909 C CA . LYS A 1 108 ? -15.321 2.632 19.450 1.00 91.81 108 LYS A CA 1
ATOM 910 C C . LYS A 1 108 ? -14.333 1.971 20.419 1.00 91.81 108 LYS A C 1
ATOM 912 O O . LYS A 1 108 ? -14.684 0.972 21.041 1.00 91.81 108 LYS A O 1
ATOM 917 N N . GLY A 1 109 ? -13.101 2.473 20.526 1.00 89.38 109 GLY A N 1
ATOM 918 C CA . GLY A 1 109 ? -12.034 1.856 21.319 1.00 89.38 109 GLY A CA 1
ATOM 919 C C . GLY A 1 109 ? -11.551 0.507 20.769 1.00 89.38 109 GLY A C 1
ATOM 920 O O . GLY A 1 109 ? -11.006 -0.302 21.517 1.00 89.38 109 GLY A O 1
ATOM 921 N N . LEU A 1 110 ? -11.770 0.241 19.479 1.00 89.81 110 LEU A N 1
ATOM 922 C CA . LEU A 1 110 ? -11.430 -1.012 18.805 1.00 89.81 110 LEU A CA 1
ATOM 923 C C . LEU A 1 110 ? -10.208 -0.846 17.894 1.00 89.81 110 LEU A C 1
ATOM 925 O O . LEU A 1 110 ? -9.879 0.251 17.447 1.00 89.81 110 LEU A O 1
ATOM 929 N N . SER A 1 111 ? -9.564 -1.968 17.567 1.00 87.69 111 SER A N 1
ATOM 930 C CA . SER A 1 111 ? -8.461 -2.029 16.605 1.00 87.69 111 SER A CA 1
ATOM 931 C C . SER A 1 111 ? -8.857 -2.815 15.355 1.00 87.69 111 SER A C 1
ATOM 933 O O . SER A 1 111 ? -9.775 -3.641 15.372 1.00 87.69 111 SER A O 1
ATOM 935 N N . LEU A 1 112 ? -8.130 -2.600 14.254 1.00 86.69 112 LEU A N 1
ATOM 936 C CA . LEU A 1 112 ? -8.396 -3.281 12.982 1.00 86.69 112 LEU A CA 1
ATOM 937 C C . LEU A 1 112 ? -8.219 -4.805 13.072 1.00 86.69 112 LEU A C 1
ATOM 939 O O . LEU A 1 112 ? -8.814 -5.545 12.291 1.00 86.69 112 LEU A O 1
ATOM 943 N N . GLN A 1 113 ? -7.446 -5.291 14.046 1.00 84.06 113 GLN A N 1
ATOM 944 C CA . GLN A 1 113 ? -7.212 -6.721 14.248 1.00 84.06 113 GLN A CA 1
ATOM 945 C C . GLN A 1 113 ? -8.501 -7.502 14.530 1.00 84.06 113 GLN A C 1
ATOM 947 O O . GLN A 1 113 ? -8.583 -8.673 14.170 1.00 84.06 113 GLN A O 1
ATOM 952 N N . ILE A 1 114 ? -9.518 -6.861 15.116 1.00 82.81 114 ILE A N 1
ATOM 953 C CA . ILE A 1 114 ? -10.815 -7.489 15.413 1.00 82.81 114 ILE A CA 1
ATOM 954 C C . ILE A 1 114 ? -11.570 -7.859 14.131 1.00 82.81 114 ILE A C 1
ATOM 956 O O . ILE A 1 114 ? -12.325 -8.826 14.117 1.00 82.81 114 ILE A O 1
ATOM 960 N N . LEU A 1 115 ? -11.330 -7.135 13.035 1.00 81.19 115 LEU A N 1
ATOM 961 C CA . LEU A 1 115 ? -11.925 -7.421 11.727 1.00 81.19 115 LEU A CA 1
ATOM 962 C C . LEU A 1 115 ? -11.136 -8.478 10.933 1.00 81.19 115 LEU A C 1
ATOM 964 O O . LEU A 1 115 ? -11.466 -8.770 9.785 1.00 81.19 115 LEU A O 1
AT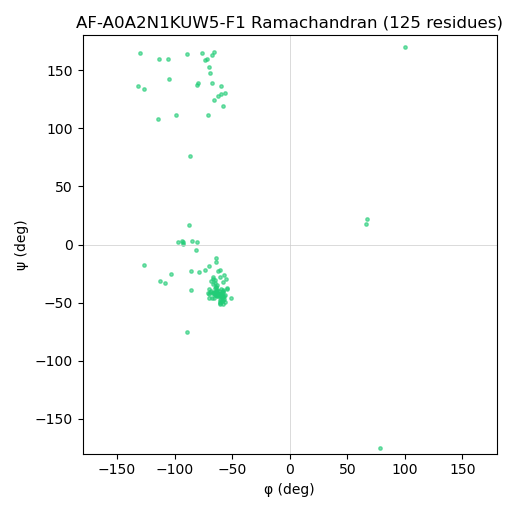OM 968 N N . SER A 1 116 ? -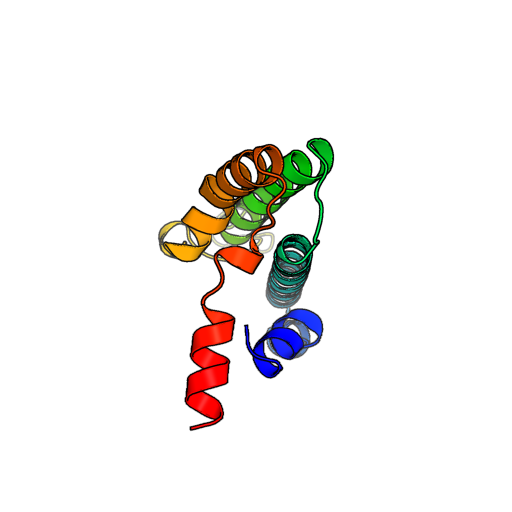10.075 -9.046 11.514 1.00 83.75 116 SER A N 1
ATOM 969 C CA . SER A 1 116 ? -9.257 -10.070 10.868 1.00 83.75 116 SER A CA 1
ATOM 970 C C . SER A 1 116 ? -9.911 -11.448 10.934 1.00 83.75 116 SER A C 1
ATOM 972 O O . SER A 1 116 ? -10.362 -11.898 11.983 1.00 83.75 116 SER A O 1
ATOM 974 N N . THR A 1 117 ? -9.831 -12.193 9.835 1.00 83.75 117 THR A N 1
ATOM 975 C CA . THR A 1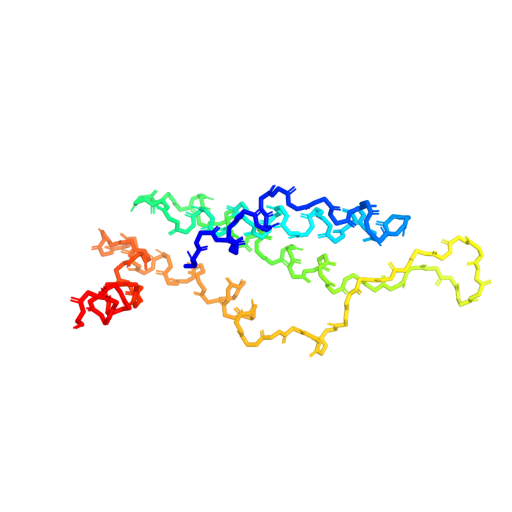 117 ? -10.238 -13.605 9.760 1.00 83.75 117 THR A CA 1
ATOM 976 C C . THR A 1 117 ? -9.183 -14.574 10.306 1.00 83.75 117 THR A C 1
ATOM 978 O O . THR A 1 117 ? -9.395 -15.786 10.290 1.00 83.75 117 THR A O 1
ATOM 981 N N . SER A 1 118 ? -8.052 -14.076 10.827 1.00 81.00 118 SER A N 1
ATOM 982 C CA . SER A 1 118 ? -6.917 -14.917 11.245 1.00 81.00 118 SER A CA 1
ATOM 983 C C . SER A 1 118 ? -7.262 -15.971 12.306 1.00 81.00 118 SER A C 1
ATOM 985 O O . SER A 1 118 ? -6.685 -17.056 12.300 1.00 81.00 118 SER A O 1
ATOM 987 N N . SER A 1 119 ? -8.214 -15.695 13.202 1.00 79.50 119 SER A N 1
ATOM 988 C CA . SER A 1 119 ? -8.661 -16.659 14.217 1.00 79.50 119 SER A CA 1
ATOM 989 C C . SER A 1 119 ? -9.374 -17.870 13.607 1.00 79.50 119 SER A C 1
ATOM 991 O O . SER A 1 119 ? -9.226 -18.982 14.110 1.00 79.50 119 SER A O 1
ATOM 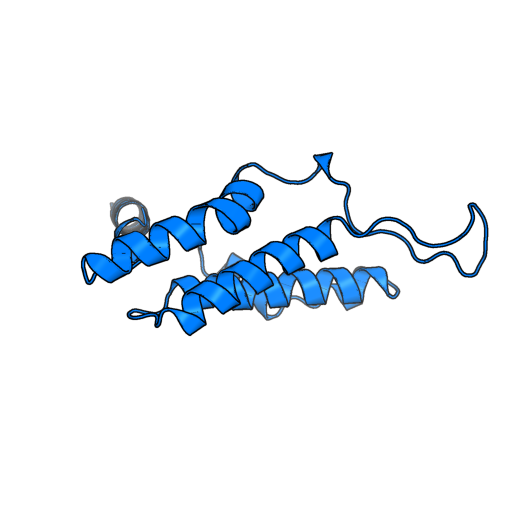993 N N . ILE A 1 120 ? -10.108 -17.669 12.508 1.00 82.31 120 ILE A N 1
ATOM 994 C CA . ILE A 1 120 ? -10.815 -18.736 11.786 1.00 82.31 120 ILE A CA 1
ATOM 995 C C . ILE A 1 120 ? -9.795 -19.637 11.083 1.00 82.31 120 ILE A C 1
ATOM 997 O O . ILE A 1 120 ? -9.847 -20.854 11.222 1.00 82.31 120 ILE A O 1
ATOM 1001 N N . GLU A 1 121 ? -8.812 -19.040 10.403 1.00 84.69 121 GLU A N 1
ATOM 1002 C CA . GLU A 1 121 ? -7.737 -19.778 9.725 1.00 84.69 121 GLU A CA 1
ATOM 1003 C C . GLU A 1 121 ? -6.920 -20.625 10.712 1.00 84.69 121 GLU A C 1
ATOM 1005 O O . GLU A 1 121 ? -6.665 -21.801 10.458 1.00 84.69 121 GLU A O 1
ATOM 1010 N N . LYS A 1 122 ? -6.566 -20.065 11.878 1.00 82.25 122 LYS A N 1
ATOM 1011 C CA . LYS A 1 122 ? -5.862 -20.808 12.938 1.00 82.25 122 LYS A CA 1
ATOM 1012 C C . LYS A 1 122 ? -6.672 -21.990 13.460 1.00 82.25 122 LYS A C 1
ATOM 1014 O O . LYS A 1 122 ? -6.098 -23.040 13.722 1.00 82.25 122 LYS A O 1
ATOM 1019 N N . LYS A 1 123 ? -7.988 -21.823 13.620 1.00 84.56 123 LYS A N 1
ATOM 1020 C CA . LYS A 1 123 ? -8.868 -22.910 14.057 1.00 84.56 123 LYS A CA 1
ATOM 1021 C C . LYS A 1 123 ? -8.874 -24.049 13.038 1.00 84.56 123 LYS A C 1
ATOM 1023 O O . LYS A 1 123 ? -8.722 -25.191 13.447 1.00 84.56 123 LYS A O 1
ATOM 1028 N N . ASN A 1 124 ? -8.972 -23.735 11.747 1.00 86.31 124 ASN A N 1
ATOM 1029 C CA . ASN A 1 124 ? -8.977 -24.738 10.677 1.00 86.31 124 ASN A CA 1
ATOM 1030 C C . ASN A 1 124 ? -7.648 -25.507 10.568 1.00 86.31 124 ASN A C 1
ATOM 1032 O O . ASN A 1 124 ? -7.658 -26.665 10.183 1.00 86.31 124 ASN A O 1
ATOM 1036 N N . HIS A 1 125 ? -6.512 -24.885 10.906 1.00 76.06 125 HIS A N 1
ATOM 1037 C CA . HIS A 1 125 ? -5.207 -25.563 10.934 1.00 76.06 125 HIS A CA 1
ATOM 1038 C C . HIS A 1 125 ? -5.024 -26.528 12.114 1.00 76.06 125 HIS A C 1
ATOM 1040 O O . HIS A 1 125 ? -4.164 -27.400 12.047 1.00 76.06 125 HIS A O 1
ATOM 1046 N N . ASN A 1 126 ? -5.791 -26.344 13.192 1.00 74.94 126 ASN A N 1
ATOM 1047 C CA . ASN A 1 126 ? -5.731 -27.174 14.395 1.00 74.94 126 ASN A CA 1
ATOM 1048 C C . ASN A 1 126 ? -6.810 -28.277 14.417 1.00 74.94 126 ASN A C 1
ATOM 1050 O O . ASN A 1 126 ? -6.931 -28.968 15.429 1.00 74.94 126 ASN A O 1
ATOM 1054 N N . GLN A 1 127 ? -7.624 -28.386 13.360 1.00 56.12 127 GLN A N 1
ATOM 1055 C CA . GLN A 1 127 ? -8.585 -29.474 13.141 1.00 56.12 127 GLN A CA 1
ATOM 1056 C C . GLN A 1 127 ? -7.932 -30.599 12.345 1.00 56.12 127 GLN A C 1
ATOM 1058 O O . GLN A 1 127 ? -8.263 -31.764 12.652 1.00 56.12 127 GLN A O 1
#

Foldseek 3Di:
DDDVLLCCLCPPQQCVVDDDPLSVLVNVLSVLVSVLVVLLVDLADDLVRLVVSLVSLVVSLCQQQPCWDDDDPDPPIDHHHDHPVPQDPVSCCSNPPVSVVQVVQNVVSGGPVVVDPVVVVVVVVVD

Radius of gyration: 17.52 Å; Cα contacts (8 Å, |Δi|>4): 106; chains: 1; bounding box: 35×42×48 Å

Organism: NCBI:txid588596

Secondary structure (DSSP, 8-state):
--HHHHHHHHH--HHHHS-SHHHHHHHHHHHHHHHHHHHTT-S---HHHHHHHHHHHHHHHHHHTPPPBS-TT-TT-B-----GGG--HHHHHHHHTHHHHHHHHHHTT--GGGG-THHHHHHHHT-

Mean predicted aligned error: 5.06 Å

Sequence (127 aa):
MGPDKKIMLEKFPVSQFIPGTRGEDIEKLWREFYRLYMFLHKAHLSDQEIDQFEIDAQNWIRIFCRPTQGCINSPIQIPGLYRKEDVTPYMH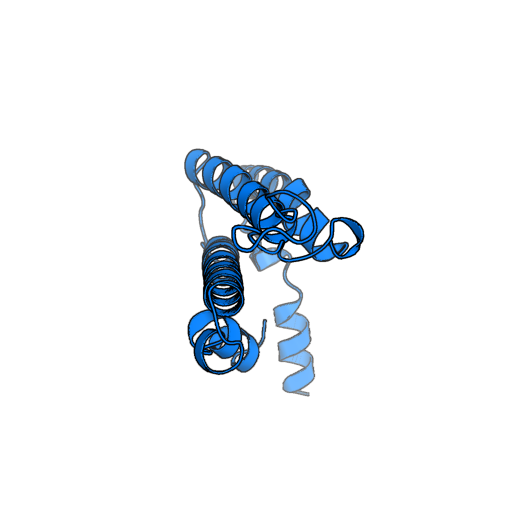VFAKHVPQFLRQLKEKGLSLQILSTSSIEKKNHNQ

pLDDT: mean 91.19, std 7.16, range [56.12, 98.19]

Solvent-accessible surface area (backbone atoms only — not comparable to full-atom values): 7331 Å² total; per-residue (Å²): 134,59,72,68,63,50,47,47,35,73,64,56,65,41,42,81,78,32,76,64,71,64,13,48,51,52,34,51,53,35,40,51,49,41,53,56,55,55,56,55,69,46,74,76,77,55,71,68,56,44,53,49,48,35,55,50,39,43,48,51,52,50,54,47,38,29,66,61,42,71,60,90,92,42,95,78,43,44,80,39,74,44,57,74,87,70,62,46,72,67,56,52,41,55,35,69,44,44,47,58,51,50,54,60,30,45,79,70,76,42,42,66,64,77,78,50,64,61,68,59,56,54,50,64,75,75,108